Protein AF-A0AA41YAD4-F1 (afdb_monomer)

Sequence (86 aa):
MNELGIAFEMMGVGMITVFVILALVVLLGNLIIRFVNKYIPEVVTQKVQPATVKSGGINPKKMAAIVSAVKTVTGGKGHVSKIEKL

InterPro domains:
  IPR005899 Sodium ion-translocating decarboxylase [PF04277] (7-71)

Secondary structure (DSSP, 8-state):
--HHHHHHHHHHHHHHHHHHHHHHHHHHHHHHHHHHHHHS------S--------TT--HHHHHHHHHHHHHHTTT----------

Mean predicted aligned error: 15.91 Å

Organism: NCBI:txid2986998

Structure (mmCIF, N/CA/C/O backbone):
data_AF-A0AA41YAD4-F1
#
_entry.id   AF-A0AA41YAD4-F1
#
loop_
_atom_site.group_PDB
_atom_site.id
_atom_site.type_symbol
_atom_site.label_atom_id
_atom_site.label_alt_id
_atom_site.label_comp_id
_atom_site.label_asym_id
_atom_site.label_entity_id
_atom_site.label_seq_id
_atom_site.pdbx_PDB_ins_code
_atom_site.Cartn_x
_atom_site.Cartn_y
_atom_site.Cartn_z
_atom_site.occupancy
_atom_site.B_iso_or_equiv
_atom_site.auth_seq_id
_atom_site.auth_comp_id
_atom_site.auth_asym_id
_atom_site.auth_atom_id
_atom_site.pdbx_PDB_model_num
ATOM 1 N N . MET A 1 1 ? 18.133 2.408 -38.469 1.00 55.62 1 MET A N 1
ATOM 2 C CA . MET A 1 1 ? 19.195 2.299 -37.452 1.00 55.62 1 MET A CA 1
ATOM 3 C C . MET A 1 1 ? 19.177 3.558 -36.608 1.00 55.62 1 MET A C 1
ATOM 5 O O . MET A 1 1 ? 19.817 4.530 -36.969 1.00 55.62 1 MET A O 1
ATOM 9 N N . ASN A 1 2 ? 18.400 3.547 -35.529 1.00 70.69 2 ASN A N 1
ATOM 10 C CA . ASN A 1 2 ? 18.526 4.496 -34.421 1.00 70.69 2 ASN A CA 1
ATOM 11 C C . ASN A 1 2 ? 18.452 3.659 -33.134 1.00 70.69 2 ASN A C 1
ATOM 13 O O . ASN A 1 2 ? 17.552 3.831 -32.320 1.00 70.69 2 ASN A O 1
ATOM 17 N N . GLU A 1 3 ? 19.372 2.697 -32.995 1.00 81.50 3 GLU A N 1
ATOM 18 C CA . GLU A 1 3 ? 19.438 1.754 -31.861 1.00 81.50 3 GLU A CA 1
ATOM 19 C C . GLU A 1 3 ? 19.513 2.489 -30.511 1.00 81.50 3 GLU A C 1
ATOM 21 O O . GLU A 1 3 ? 18.935 2.058 -29.518 1.00 81.50 3 GLU A O 1
ATOM 26 N N . LEU A 1 4 ? 20.152 3.665 -30.497 1.00 84.25 4 LEU A N 1
ATOM 27 C CA . LEU A 1 4 ? 20.176 4.568 -29.345 1.00 84.25 4 LEU A CA 1
ATOM 28 C C . LEU A 1 4 ? 18.779 5.087 -28.975 1.00 84.25 4 LEU A C 1
ATOM 30 O O . LEU A 1 4 ? 18.444 5.119 -27.797 1.00 84.25 4 LEU A O 1
ATOM 34 N N . GLY A 1 5 ? 17.953 5.461 -29.957 1.00 86.44 5 GLY A N 1
ATOM 35 C CA . GLY A 1 5 ? 16.592 5.948 -29.706 1.00 86.44 5 GLY A CA 1
ATOM 36 C C . GLY A 1 5 ? 15.713 4.879 -29.058 1.00 86.44 5 GLY A C 1
ATOM 37 O O . GLY A 1 5 ? 15.039 5.158 -28.070 1.00 86.44 5 GLY A O 1
ATOM 38 N N . ILE A 1 6 ? 15.816 3.639 -29.546 1.00 87.88 6 ILE A N 1
ATOM 39 C CA . ILE A 1 6 ? 15.100 2.482 -28.990 1.00 87.88 6 ILE A CA 1
ATOM 40 C C . ILE A 1 6 ? 15.573 2.191 -27.557 1.00 87.88 6 ILE A C 1
ATOM 42 O O . ILE A 1 6 ? 14.758 1.928 -26.675 1.00 87.88 6 ILE A O 1
ATOM 46 N N . ALA A 1 7 ? 16.878 2.283 -27.283 1.00 87.75 7 ALA A N 1
ATOM 47 C CA . ALA A 1 7 ? 17.414 2.079 -25.937 1.00 87.75 7 ALA A CA 1
ATOM 48 C C . ALA A 1 7 ? 16.906 3.128 -24.927 1.00 87.75 7 ALA A C 1
ATOM 50 O O . ALA A 1 7 ? 16.514 2.773 -23.813 1.00 87.75 7 ALA A O 1
ATOM 51 N N . PHE A 1 8 ? 16.865 4.409 -25.314 1.00 89.50 8 PHE A N 1
ATOM 52 C CA . PHE A 1 8 ? 16.304 5.473 -24.472 1.00 89.50 8 PHE A CA 1
ATOM 53 C C . PHE A 1 8 ? 14.801 5.292 -24.229 1.00 89.50 8 PHE A C 1
ATOM 55 O O . PHE A 1 8 ? 14.332 5.513 -23.111 1.00 89.50 8 PHE A O 1
ATOM 62 N N . GLU A 1 9 ? 14.057 4.848 -25.241 1.00 89.06 9 GLU A N 1
ATOM 63 C CA . GLU A 1 9 ? 12.629 4.550 -25.122 1.00 89.06 9 GLU A CA 1
ATOM 64 C C . GLU A 1 9 ? 12.380 3.402 -24.134 1.00 89.06 9 GLU A C 1
ATOM 66 O O . GLU A 1 9 ? 11.593 3.551 -23.201 1.00 89.06 9 GLU A O 1
ATOM 71 N N . MET A 1 10 ? 13.129 2.302 -24.249 1.00 90.94 10 MET A N 1
ATOM 72 C CA . MET A 1 10 ? 13.030 1.158 -23.334 1.00 90.94 10 MET A CA 1
ATOM 73 C C . MET A 1 10 ? 13.398 1.528 -21.890 1.00 90.94 10 MET A C 1
ATOM 75 O O . MET A 1 10 ? 12.740 1.074 -20.950 1.00 90.94 10 MET A O 1
ATOM 79 N N . MET A 1 11 ? 14.400 2.393 -21.692 1.00 91.00 11 MET A N 1
ATOM 80 C CA . MET A 1 11 ? 14.742 2.923 -20.366 1.00 91.00 11 MET A CA 1
ATOM 81 C C . MET A 1 11 ? 13.597 3.767 -19.786 1.00 91.00 11 MET A C 1
ATOM 83 O O . MET A 1 11 ? 13.236 3.609 -18.617 1.00 91.00 11 MET A O 1
ATOM 87 N N . GLY A 1 12 ? 13.004 4.639 -20.606 1.00 91.62 12 GLY A N 1
ATOM 88 C CA . GLY A 1 12 ? 11.853 5.456 -20.224 1.00 91.62 12 GLY A CA 1
ATOM 89 C C . GLY A 1 12 ? 10.653 4.600 -19.827 1.00 91.62 12 GLY A C 1
ATOM 90 O O . GLY A 1 12 ? 10.090 4.791 -18.749 1.00 91.62 12 GLY A O 1
ATOM 91 N N . VAL A 1 13 ? 10.315 3.599 -20.641 1.00 94.19 13 VAL A N 1
ATOM 92 C CA . VAL A 1 13 ? 9.232 2.647 -20.356 1.00 94.19 13 VAL A CA 1
ATOM 93 C C . VAL A 1 13 ? 9.495 1.890 -19.052 1.00 94.19 13 VAL A C 1
ATOM 95 O O . VAL A 1 13 ? 8.594 1.771 -18.220 1.00 94.19 13 VAL A O 1
ATOM 98 N N . GLY A 1 14 ? 10.729 1.436 -18.818 1.00 94.69 14 GLY A N 1
ATOM 99 C CA . GLY A 1 14 ? 11.108 0.767 -17.573 1.00 94.69 14 GLY A CA 1
ATOM 100 C C . GLY A 1 14 ? 10.877 1.642 -16.337 1.00 94.69 14 GLY A C 1
ATOM 101 O O . GLY A 1 14 ? 10.240 1.210 -15.379 1.00 94.69 14 GLY A O 1
ATOM 102 N N . MET A 1 15 ? 11.317 2.901 -16.367 1.00 95.81 15 MET A N 1
ATOM 103 C CA . MET A 1 15 ? 11.125 3.814 -15.232 1.00 95.81 15 MET A CA 1
ATOM 104 C C . MET A 1 15 ? 9.655 4.193 -15.022 1.00 95.81 15 MET A C 1
ATOM 106 O O . MET A 1 15 ? 9.184 4.225 -13.884 1.00 95.81 15 MET A O 1
ATOM 110 N N . ILE A 1 16 ? 8.916 4.445 -16.105 1.00 96.06 16 ILE A N 1
ATOM 111 C CA . ILE A 1 16 ? 7.496 4.810 -16.038 1.00 96.06 16 ILE A CA 1
ATOM 112 C C . ILE A 1 16 ? 6.676 3.651 -15.468 1.00 96.06 16 ILE A C 1
ATOM 114 O O . ILE A 1 16 ? 5.880 3.858 -14.555 1.00 96.06 16 ILE A O 1
ATOM 118 N N . THR A 1 17 ? 6.880 2.426 -15.958 1.00 95.75 17 THR A N 1
ATOM 119 C CA . THR A 1 17 ? 6.127 1.252 -15.485 1.00 95.75 17 THR A CA 1
ATOM 120 C C . THR A 1 17 ? 6.383 0.969 -14.009 1.00 95.75 17 THR A C 1
ATOM 122 O O . THR A 1 17 ? 5.429 0.757 -13.259 1.00 95.75 17 THR A O 1
ATOM 125 N N . VAL A 1 18 ? 7.637 1.055 -13.556 1.00 95.88 18 VAL A N 1
ATOM 126 C CA . VAL A 1 18 ? 7.979 0.913 -12.133 1.00 95.88 18 VAL A CA 1
ATOM 127 C C . VAL A 1 18 ? 7.300 2.001 -11.300 1.00 95.88 18 VAL A C 1
ATOM 129 O O . VAL A 1 18 ? 6.678 1.688 -10.285 1.00 95.88 18 VAL A O 1
ATOM 132 N N . PHE A 1 19 ? 7.348 3.261 -11.738 1.00 96.75 19 PHE A N 1
ATOM 133 C CA . PHE A 1 19 ? 6.697 4.364 -11.030 1.00 96.75 19 PHE A CA 1
ATOM 134 C C . PHE A 1 19 ? 5.178 4.166 -10.916 1.00 96.75 19 PHE A C 1
ATOM 136 O O . PHE A 1 19 ? 4.607 4.341 -9.838 1.00 96.75 19 PHE A O 1
ATOM 143 N N . VAL A 1 20 ? 4.527 3.740 -12.002 1.00 96.62 20 VAL A N 1
ATOM 144 C CA . VAL A 1 20 ? 3.083 3.463 -12.032 1.00 96.62 20 VAL A CA 1
ATOM 145 C C . VAL A 1 20 ? 2.717 2.319 -11.086 1.00 96.62 20 VAL A C 1
ATOM 147 O O . VAL A 1 20 ? 1.771 2.454 -10.309 1.00 96.62 20 VAL A O 1
ATOM 150 N N . ILE A 1 21 ? 3.469 1.214 -11.101 1.00 96.44 21 ILE A N 1
ATOM 151 C CA . ILE A 1 21 ? 3.214 0.070 -10.213 1.00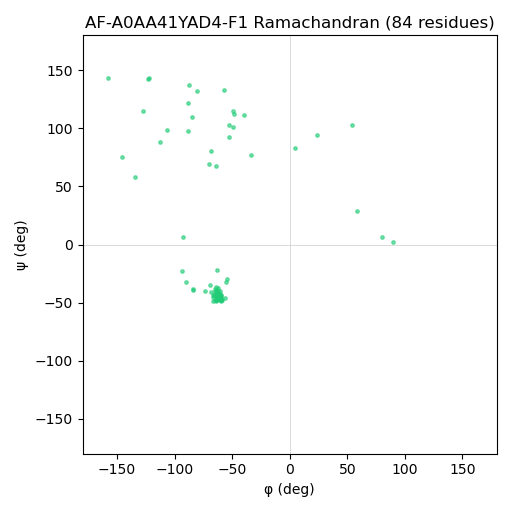 96.44 21 ILE A CA 1
ATOM 152 C C . ILE A 1 21 ? 3.368 0.489 -8.749 1.00 96.44 21 ILE A C 1
ATOM 154 O O . ILE A 1 21 ? 2.488 0.202 -7.939 1.00 96.44 21 ILE A O 1
ATOM 158 N N . LEU A 1 22 ? 4.441 1.205 -8.404 1.00 96.31 22 LEU A N 1
ATOM 159 C CA . LEU A 1 22 ? 4.655 1.689 -7.038 1.00 96.31 22 LEU A CA 1
ATOM 160 C C . LEU A 1 22 ? 3.526 2.622 -6.585 1.00 96.31 22 LEU A C 1
ATOM 162 O O . LEU A 1 22 ? 2.997 2.449 -5.487 1.00 96.31 22 LEU A O 1
ATOM 166 N N . ALA A 1 23 ? 3.110 3.565 -7.434 1.00 95.56 23 ALA A N 1
ATOM 167 C CA . ALA A 1 23 ? 1.997 4.460 -7.131 1.00 95.56 23 ALA A CA 1
ATOM 168 C C . ALA A 1 23 ? 0.692 3.684 -6.878 1.00 95.56 23 ALA A C 1
ATOM 170 O O . ALA A 1 23 ? -0.004 3.952 -5.897 1.00 95.56 23 ALA A O 1
ATOM 171 N N . LEU A 1 24 ? 0.383 2.681 -7.708 1.00 96.38 24 LEU A N 1
ATOM 172 C CA . LEU A 1 24 ? -0.789 1.822 -7.521 1.00 96.38 24 LEU A CA 1
ATOM 173 C C . LEU A 1 24 ? -0.724 1.032 -6.211 1.00 96.38 24 LEU A C 1
ATOM 175 O O . LEU A 1 24 ? -1.705 1.011 -5.466 1.00 96.38 24 LEU A O 1
ATOM 179 N N . VAL A 1 25 ? 0.423 0.422 -5.900 1.00 96.38 25 VAL A N 1
ATOM 180 C CA . VAL A 1 25 ? 0.619 -0.346 -4.661 1.00 96.38 25 VAL A CA 1
ATOM 181 C C . VAL A 1 25 ? 0.433 0.543 -3.431 1.00 96.38 25 VAL A C 1
ATOM 183 O O . VAL A 1 25 ? -0.239 0.137 -2.483 1.00 96.38 25 VAL A O 1
ATOM 186 N N . VAL A 1 26 ? 0.958 1.771 -3.447 1.00 95.56 26 VAL A N 1
ATOM 187 C CA . VAL A 1 26 ? 0.801 2.725 -2.336 1.00 95.56 26 VAL A CA 1
ATOM 188 C C . VAL A 1 26 ? -0.659 3.149 -2.163 1.00 95.56 26 VAL A C 1
ATOM 190 O O . VAL A 1 26 ? -1.158 3.180 -1.036 1.00 95.56 26 VAL A O 1
ATOM 193 N N . LEU A 1 27 ? -1.368 3.439 -3.257 1.00 94.50 27 LEU A N 1
ATOM 194 C CA . LEU A 1 27 ? -2.783 3.817 -3.211 1.00 94.50 27 LEU A CA 1
ATOM 195 C C . LEU A 1 27 ? -3.658 2.676 -2.678 1.00 94.50 27 LEU A C 1
ATOM 197 O O . LEU A 1 27 ? -4.472 2.897 -1.780 1.00 94.50 27 LEU A O 1
ATOM 201 N N . LEU A 1 28 ? -3.461 1.459 -3.189 1.00 95.44 28 LEU A N 1
ATOM 202 C CA . LEU A 1 28 ? -4.170 0.260 -2.737 1.00 95.44 28 LEU A CA 1
ATOM 203 C C . LEU A 1 28 ? -3.848 -0.059 -1.275 1.00 95.44 28 LEU A C 1
ATOM 205 O O . LEU A 1 28 ? -4.762 -0.305 -0.491 1.00 95.44 28 LEU A O 1
ATOM 209 N N . GLY A 1 29 ? -2.575 0.010 -0.885 1.00 93.94 29 GLY A N 1
ATOM 210 C CA . GLY A 1 29 ? -2.143 -0.205 0.493 1.00 93.94 29 GLY A CA 1
ATOM 211 C C . GLY A 1 29 ? -2.796 0.787 1.453 1.00 93.94 29 GLY A C 1
ATOM 212 O O . GLY A 1 29 ? -3.386 0.377 2.449 1.00 93.94 29 GLY A O 1
ATOM 213 N N . ASN A 1 30 ? -2.785 2.081 1.125 1.00 91.12 30 ASN A N 1
ATOM 214 C CA . ASN A 1 30 ? -3.433 3.107 1.944 1.00 91.12 30 ASN A CA 1
ATOM 215 C C . ASN A 1 30 ? -4.957 2.907 2.019 1.00 91.12 30 ASN A C 1
ATOM 217 O O . ASN A 1 30 ? -5.558 3.047 3.085 1.00 91.12 30 ASN A O 1
ATOM 221 N N . LEU A 1 31 ? -5.591 2.520 0.909 1.00 90.12 31 LEU A N 1
ATOM 222 C CA . LEU A 1 31 ? -7.022 2.231 0.885 1.00 90.12 31 LEU A CA 1
ATOM 223 C C . LEU A 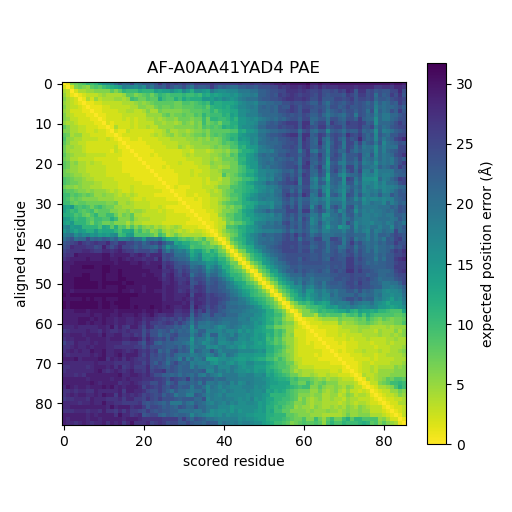1 31 ? -7.365 1.045 1.799 1.00 90.12 31 LEU A C 1
ATOM 225 O O . LEU A 1 31 ? -8.291 1.148 2.604 1.00 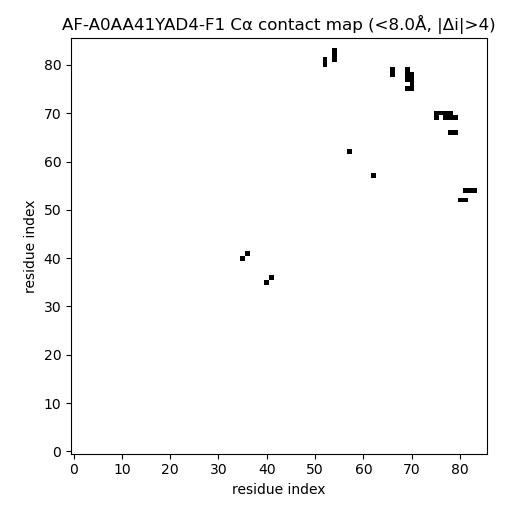90.12 31 LEU A O 1
ATOM 229 N N . ILE A 1 32 ? -6.593 -0.042 1.726 1.00 90.25 32 ILE A N 1
ATOM 230 C CA . ILE A 1 32 ? -6.761 -1.226 2.577 1.00 90.25 32 ILE A CA 1
ATOM 231 C C . ILE A 1 32 ? -6.529 -0.866 4.046 1.00 90.25 32 ILE A C 1
ATOM 233 O O . ILE A 1 32 ? -7.371 -1.196 4.878 1.00 90.25 32 ILE A O 1
ATOM 237 N N . ILE A 1 33 ? -5.455 -0.136 4.366 1.00 88.88 33 ILE A N 1
ATOM 238 C CA . ILE A 1 33 ? -5.171 0.335 5.731 1.00 88.88 33 ILE A CA 1
ATOM 239 C C . ILE A 1 33 ? -6.354 1.147 6.262 1.00 88.88 33 ILE A C 1
ATOM 241 O O . ILE A 1 33 ? -6.826 0.906 7.371 1.00 88.88 33 ILE A O 1
ATOM 245 N N . ARG A 1 34 ? -6.890 2.072 5.460 1.00 83.69 34 ARG A N 1
ATOM 246 C CA . ARG A 1 34 ? -8.045 2.888 5.843 1.00 83.69 34 ARG A CA 1
ATOM 247 C C . ARG A 1 34 ? -9.309 2.055 6.042 1.00 83.69 34 ARG A C 1
ATOM 249 O O . ARG A 1 34 ? -10.072 2.344 6.960 1.00 83.69 34 ARG A O 1
ATOM 256 N N . PHE A 1 35 ? -9.554 1.055 5.199 1.00 84.75 35 PHE A N 1
ATOM 257 C CA . PHE A 1 35 ? -10.704 0.166 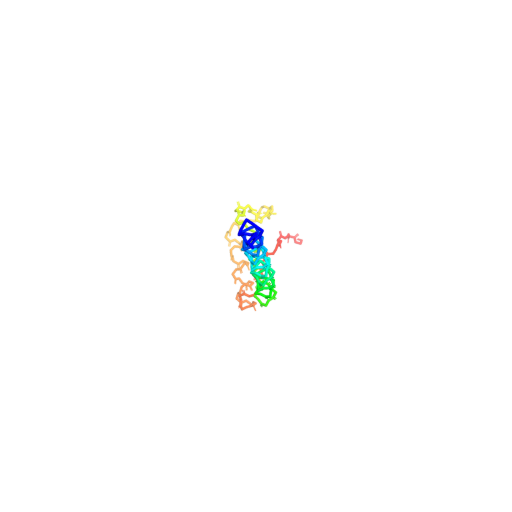5.351 1.00 84.75 35 PHE A CA 1
ATOM 258 C C . PHE A 1 35 ? -10.587 -0.693 6.602 1.00 84.75 35 PHE A C 1
ATOM 260 O O . PHE A 1 35 ? -11.526 -0.726 7.394 1.00 84.75 35 PHE A O 1
ATOM 267 N N . VAL A 1 36 ? -9.436 -1.325 6.818 1.00 86.94 36 VAL A N 1
ATOM 268 C CA . VAL A 1 36 ? -9.185 -2.126 8.017 1.00 86.94 36 VAL A CA 1
ATOM 269 C C . VAL A 1 36 ? -9.320 -1.256 9.263 1.00 86.94 36 VAL A C 1
ATOM 271 O O . VAL A 1 36 ? -10.119 -1.603 10.121 1.00 86.94 36 VAL A O 1
ATOM 274 N N . ASN A 1 37 ? -8.687 -0.080 9.303 1.00 83.50 37 ASN A N 1
ATOM 275 C CA . ASN A 1 37 ? -8.796 0.867 10.420 1.00 83.50 37 ASN A CA 1
ATOM 276 C C . ASN A 1 37 ? -10.224 1.416 10.626 1.00 83.50 37 ASN A C 1
ATOM 278 O O . ASN A 1 37 ? -10.566 1.898 11.700 1.00 83.50 37 ASN A O 1
ATOM 282 N N . LYS A 1 38 ? -11.084 1.382 9.600 1.00 76.75 38 LYS A N 1
ATOM 283 C CA . LYS A 1 38 ? -12.493 1.784 9.723 1.00 76.75 38 LYS A CA 1
ATOM 284 C C . LYS A 1 38 ? -13.380 0.649 10.242 1.00 76.75 38 LYS A C 1
ATOM 286 O O . LYS A 1 38 ? -14.305 0.918 11.003 1.00 76.75 38 LYS A O 1
ATOM 291 N N . TYR A 1 39 ? -13.148 -0.586 9.799 1.00 75.50 39 TYR A N 1
ATOM 292 C CA . TYR A 1 39 ? -13.969 -1.749 10.166 1.00 75.50 39 TYR A CA 1
ATOM 293 C C . TYR A 1 39 ? -13.559 -2.365 11.498 1.00 75.50 39 TYR A C 1
ATOM 295 O O . TYR A 1 39 ? -14.408 -2.755 12.296 1.00 75.50 39 TYR A O 1
ATOM 303 N N . ILE A 1 40 ? -12.260 -2.409 11.744 1.00 66.00 40 ILE A N 1
ATOM 304 C CA . ILE A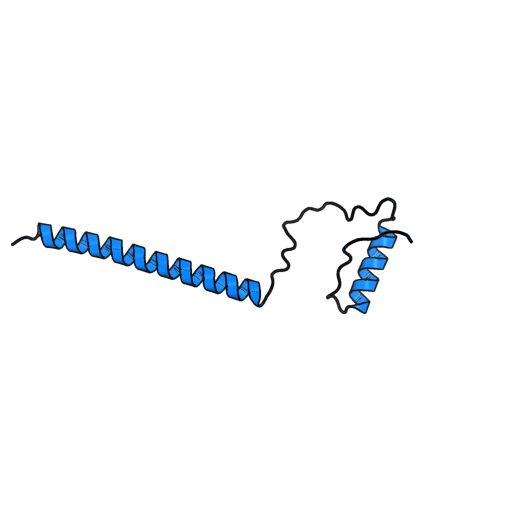 1 40 ? -11.675 -2.660 13.042 1.00 66.00 40 ILE A CA 1
ATOM 305 C C . ILE A 1 40 ? -11.020 -1.330 13.366 1.00 66.00 40 ILE A C 1
ATOM 307 O O . ILE A 1 40 ? -9.872 -1.130 12.973 1.00 66.00 40 ILE A O 1
ATOM 311 N N . PRO A 1 41 ? -11.743 -0.381 13.996 1.00 61.06 41 PRO A N 1
ATOM 312 C CA . PRO A 1 41 ? -11.055 0.688 14.684 1.00 61.06 41 PRO A CA 1
ATOM 313 C C . PRO A 1 41 ? -10.077 -0.028 15.599 1.00 61.06 41 PRO A C 1
ATOM 315 O O . PRO A 1 41 ? -10.478 -0.611 16.612 1.00 61.06 41 PRO A O 1
ATOM 318 N N . GLU A 1 42 ? -8.800 -0.055 15.202 1.00 59.94 42 GLU A N 1
ATOM 319 C CA . GLU A 1 42 ? -7.745 -0.236 16.167 1.00 59.94 42 GLU A CA 1
ATOM 320 C C . GLU A 1 42 ? -8.124 0.800 17.200 1.00 59.94 42 GLU A C 1
ATOM 322 O O . GLU A 1 42 ? -8.238 1.994 16.907 1.00 59.94 42 GLU A O 1
ATOM 327 N N . VAL A 1 43 ? -8.474 0.320 18.389 1.00 54.53 43 VAL A N 1
ATOM 328 C CA . VAL A 1 43 ? -8.370 1.135 19.571 1.00 54.53 43 VAL A CA 1
ATOM 329 C C . VAL A 1 43 ? -6.934 1.610 19.507 1.00 54.53 43 VAL A C 1
ATOM 331 O O . VAL A 1 43 ? -6.005 0.965 19.986 1.00 54.53 43 VAL A O 1
ATOM 334 N N . VAL A 1 44 ? -6.759 2.778 18.903 1.00 55.03 44 VAL A N 1
ATOM 335 C CA . VAL A 1 44 ? -5.712 3.708 19.207 1.00 55.03 44 VAL A CA 1
ATOM 336 C C . VAL A 1 44 ? -6.039 4.095 20.656 1.00 55.03 44 VAL A C 1
ATOM 338 O O . VAL A 1 44 ? -6.366 5.232 20.969 1.00 55.03 44 VAL A O 1
ATOM 341 N N . THR A 1 45 ? -5.905 3.142 21.594 1.00 50.16 45 THR A N 1
ATOM 342 C CA . THR A 1 45 ? -4.811 3.172 22.555 1.00 50.16 45 THR A CA 1
ATOM 343 C C . THR A 1 45 ? -3.629 3.774 21.822 1.00 50.16 45 THR A C 1
ATOM 345 O O . THR A 1 45 ? -2.742 3.099 21.304 1.00 50.16 45 THR A O 1
ATOM 348 N N . GLN A 1 46 ? -3.713 5.099 21.690 1.00 49.94 46 GLN A N 1
ATOM 349 C CA . GLN A 1 46 ? -2.602 5.977 21.483 1.00 49.94 46 GLN A CA 1
ATOM 350 C C . GLN A 1 46 ? -1.552 5.385 22.386 1.00 49.94 46 GLN A C 1
ATOM 352 O O . GLN A 1 46 ? -1.776 5.287 23.593 1.00 49.94 46 GLN A O 1
ATOM 357 N N . LYS A 1 47 ? -0.522 4.832 21.742 1.00 44.88 47 LYS A N 1
ATOM 358 C CA . LYS A 1 47 ? 0.837 4.794 22.243 1.00 44.88 47 LYS A CA 1
ATOM 359 C C . LYS A 1 47 ? 0.842 4.922 23.754 1.00 44.88 47 LYS A C 1
ATOM 361 O O . LYS A 1 47 ? 0.769 6.043 24.249 1.00 44.88 47 LYS A O 1
ATOM 366 N N . VAL A 1 48 ? 0.862 3.779 24.435 1.00 50.19 48 VAL A N 1
ATOM 367 C CA . VAL A 1 48 ? 1.508 3.587 25.735 1.00 50.19 48 VAL A CA 1
ATOM 368 C C . VAL A 1 48 ? 2.070 4.906 26.281 1.00 50.19 48 VAL A C 1
ATOM 370 O O . VAL A 1 48 ? 3.232 5.245 26.084 1.00 50.19 48 VAL A O 1
ATO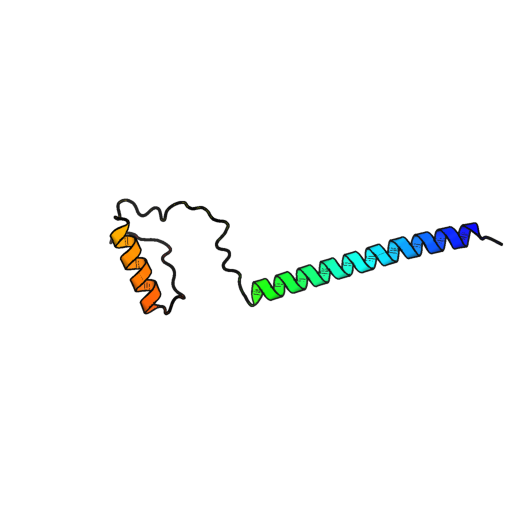M 373 N N . GLN A 1 49 ? 1.203 5.686 26.915 1.00 39.38 49 GLN A N 1
ATOM 374 C CA . GLN A 1 49 ? 1.594 6.611 27.954 1.00 39.38 49 GLN A CA 1
ATOM 375 C C . GLN A 1 49 ? 1.084 5.940 29.219 1.00 39.38 49 GLN A C 1
ATOM 377 O O . GLN A 1 49 ? -0.112 6.009 29.510 1.00 39.38 49 GLN A O 1
ATOM 382 N N . PRO A 1 50 ? 1.945 5.227 29.963 1.00 48.69 50 PRO A N 1
ATOM 383 C CA . PRO A 1 50 ? 1.641 4.886 31.336 1.00 48.69 50 PRO A CA 1
ATOM 384 C C . PRO A 1 50 ? 1.680 6.198 32.120 1.00 48.69 50 PRO A C 1
ATOM 386 O O . PRO A 1 50 ? 2.683 6.565 32.717 1.00 48.69 50 PRO A O 1
ATOM 389 N N . ALA A 1 51 ? 0.604 6.964 32.048 1.00 45.44 51 ALA A N 1
ATOM 390 C CA . ALA A 1 51 ? 0.470 8.193 32.800 1.00 45.44 51 ALA A CA 1
ATOM 391 C C . ALA A 1 51 ? -0.993 8.344 33.18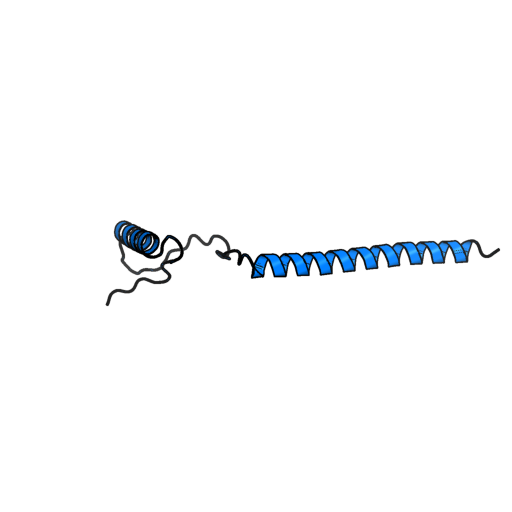3 1.00 45.44 51 ALA A C 1
ATOM 393 O O . ALA A 1 51 ? -1.734 9.130 32.609 1.00 45.44 51 ALA A O 1
ATOM 394 N N . THR A 1 52 ? -1.360 7.533 34.176 1.00 46.25 52 THR A N 1
ATOM 395 C CA . THR A 1 52 ? -2.175 7.973 35.303 1.00 46.25 52 THR A CA 1
ATOM 396 C C . THR A 1 52 ? -3.480 8.640 34.889 1.00 46.25 52 THR A C 1
ATOM 398 O O . THR A 1 52 ? -3.514 9.835 34.601 1.00 46.25 52 THR A O 1
ATOM 401 N N . VAL A 1 53 ? -4.592 7.901 35.002 1.00 51.12 53 VAL A N 1
ATOM 402 C CA . VAL A 1 53 ? -5.871 8.538 35.335 1.00 51.12 53 VAL A CA 1
ATOM 403 C C . VAL A 1 53 ? -5.561 9.416 36.545 1.00 51.12 53 VAL A C 1
ATOM 405 O O . VAL A 1 53 ? -5.362 8.904 37.647 1.00 51.12 53 VAL A O 1
ATOM 408 N N . LYS A 1 54 ? -5.392 10.726 36.326 1.00 50.97 54 LYS A N 1
ATOM 409 C CA . LYS A 1 54 ? -5.168 11.724 37.371 1.00 50.97 54 LYS A CA 1
ATOM 410 C C . LYS A 1 54 ? -6.481 11.853 38.130 1.00 50.97 54 LYS A C 1
ATOM 412 O O . LYS A 1 54 ? -7.197 12.836 38.002 1.00 50.97 54 LYS A O 1
ATOM 417 N N . SER A 1 55 ? -6.834 10.815 38.875 1.00 51.84 55 SER A N 1
ATOM 418 C CA . SER A 1 55 ? -7.868 10.884 39.881 1.00 51.84 55 SER A CA 1
ATOM 419 C C . SER A 1 55 ? -7.164 11.320 41.150 1.00 51.84 55 SER A C 1
ATOM 421 O O . SER A 1 55 ? -6.476 10.535 41.806 1.00 51.84 55 SER A O 1
ATOM 423 N N . GLY A 1 56 ? -7.239 12.623 41.421 1.00 51.00 56 GLY A N 1
ATOM 424 C CA . GLY A 1 56 ? -6.733 13.206 42.652 1.00 51.00 56 GLY A CA 1
ATOM 425 C C . GLY A 1 56 ? -7.240 12.403 43.851 1.00 51.00 56 GLY A C 1
ATOM 426 O O . GLY A 1 56 ? -8.435 12.362 44.120 1.00 51.00 56 GLY A O 1
ATOM 427 N N . GLY A 1 57 ? -6.322 11.727 44.543 1.00 56.75 57 GLY A N 1
ATOM 428 C CA . GLY A 1 57 ? -6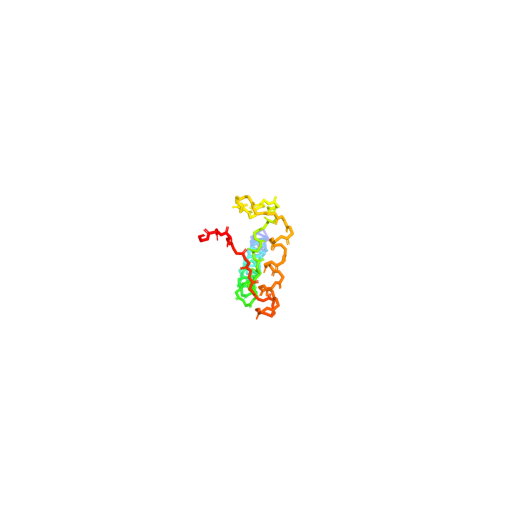.562 11.122 45.854 1.00 56.75 57 GLY A CA 1
ATOM 429 C C . GLY A 1 57 ? -7.290 9.772 45.901 1.00 56.75 57 GLY A C 1
ATOM 430 O O . GLY A 1 57 ? -7.574 9.307 47.006 1.00 56.75 57 GLY A O 1
ATOM 431 N N . ILE A 1 58 ? -7.590 9.102 44.780 1.00 63.00 58 ILE A N 1
ATOM 432 C CA . ILE A 1 58 ? -8.263 7.789 44.837 1.00 63.00 58 ILE A CA 1
ATOM 433 C C . ILE A 1 58 ? -7.243 6.652 44.956 1.00 63.00 58 ILE A C 1
ATOM 435 O O . ILE A 1 58 ? -6.391 6.454 44.095 1.00 63.00 58 ILE A O 1
ATOM 439 N N . ASN A 1 59 ? -7.364 5.867 46.032 1.00 71.38 59 ASN A N 1
ATOM 440 C CA . ASN A 1 59 ? -6.515 4.703 46.282 1.00 71.38 59 ASN A CA 1
ATOM 441 C C . ASN A 1 59 ? -6.600 3.701 45.105 1.00 71.38 59 ASN A C 1
ATOM 443 O O . ASN A 1 59 ? -7.714 3.348 44.695 1.00 71.38 59 ASN A O 1
ATOM 447 N N . PRO A 1 60 ? -5.463 3.185 44.599 1.00 69.62 60 PRO A N 1
ATOM 448 C CA . PRO A 1 60 ? -5.411 2.286 43.441 1.00 69.62 60 PRO A CA 1
ATOM 449 C C . PRO A 1 60 ? -6.306 1.044 43.571 1.00 69.62 60 PRO A C 1
ATOM 451 O O . PRO A 1 60 ? -6.858 0.586 42.570 1.00 69.62 60 PRO A O 1
ATOM 454 N N . LYS A 1 61 ? -6.543 0.540 44.793 1.00 74.75 61 LYS A N 1
ATOM 455 C CA . LYS A 1 61 ? -7.466 -0.588 45.023 1.00 74.75 61 LYS A CA 1
ATOM 456 C C . LYS A 1 61 ? -8.920 -0.253 44.665 1.00 74.75 61 LYS A C 1
ATOM 458 O O . LYS A 1 61 ? -9.628 -1.102 44.131 1.00 74.75 61 LYS A O 1
ATOM 463 N N . LYS A 1 62 ? -9.369 0.982 44.917 1.00 75.50 62 LYS A N 1
ATOM 464 C CA . LYS A 1 62 ? -10.734 1.427 44.582 1.00 75.50 62 LYS A CA 1
ATOM 465 C C . LYS A 1 62 ? -10.891 1.644 43.080 1.00 75.50 62 LYS A C 1
ATOM 467 O O . LYS A 1 62 ? -11.894 1.238 42.508 1.00 75.50 62 LYS A O 1
ATOM 472 N N . MET A 1 63 ? -9.872 2.209 42.434 1.00 73.75 63 MET A N 1
ATOM 473 C CA . MET A 1 63 ? -9.847 2.380 40.981 1.00 73.75 63 MET A CA 1
ATOM 474 C C . MET A 1 63 ? -9.951 1.032 40.253 1.00 73.75 63 MET A C 1
ATOM 476 O O . MET A 1 63 ? -10.776 0.886 39.356 1.00 73.75 63 MET A O 1
ATOM 480 N N . ALA A 1 64 ? -9.182 0.027 40.683 1.00 77.31 64 ALA A N 1
ATOM 481 C CA . ALA A 1 64 ? -9.228 -1.313 40.097 1.00 77.31 64 ALA A CA 1
ATOM 482 C C . ALA A 1 64 ? -10.604 -1.982 40.256 1.00 77.31 64 ALA A C 1
ATOM 484 O O . ALA A 1 64 ? -11.098 -2.608 39.316 1.00 77.31 64 ALA A O 1
ATOM 485 N N . ALA A 1 65 ? -11.251 -1.810 41.413 1.00 82.75 65 ALA A N 1
ATOM 486 C CA . ALA A 1 65 ? -12.601 -2.315 41.644 1.00 82.75 65 ALA A CA 1
ATOM 487 C C . ALA A 1 65 ? -13.633 -1.644 40.721 1.00 82.75 65 ALA A C 1
ATOM 489 O O . ALA A 1 65 ? -14.459 -2.335 40.128 1.00 82.75 65 ALA A O 1
ATOM 490 N N . ILE A 1 66 ? -13.547 -0.321 40.534 1.00 80.50 66 ILE A N 1
ATOM 491 C CA . ILE A 1 66 ? -14.448 0.434 39.646 1.00 80.50 66 ILE A CA 1
ATOM 492 C C . ILE A 1 66 ? -14.266 -0.010 38.191 1.00 80.50 66 ILE A C 1
ATOM 494 O O . ILE A 1 66 ? -15.244 -0.335 37.523 1.00 80.50 66 ILE A O 1
ATOM 498 N N . VAL A 1 67 ? -13.024 -0.088 37.707 1.00 80.06 67 VAL A N 1
ATOM 499 C CA . VAL A 1 67 ? -12.731 -0.540 36.336 1.00 80.06 67 VAL A CA 1
ATOM 500 C C . VAL A 1 67 ? -13.228 -1.970 36.115 1.00 80.06 67 VAL A C 1
ATOM 502 O O . VAL A 1 67 ? -13.814 -2.260 35.075 1.00 80.06 67 VAL A O 1
ATOM 505 N N . SER A 1 68 ? -13.063 -2.851 37.103 1.00 79.12 68 SER A N 1
ATOM 506 C CA . SER A 1 68 ? -13.539 -4.237 37.023 1.00 79.12 68 SER A CA 1
ATOM 507 C C . SER A 1 68 ? -15.064 -4.321 36.998 1.00 79.12 68 SER A C 1
ATOM 509 O O . SER A 1 68 ? -15.617 -5.038 36.171 1.00 79.12 68 SER A O 1
ATOM 511 N N . ALA A 1 69 ? -15.757 -3.551 37.839 1.00 82.88 69 ALA A N 1
ATOM 512 C CA . ALA A 1 69 ? -17.217 -3.493 37.841 1.00 82.88 69 ALA A CA 1
ATOM 513 C C . ALA A 1 69 ? -17.760 -2.979 36.499 1.00 82.88 69 ALA A C 1
ATOM 515 O O . ALA A 1 69 ? -18.650 -3.594 35.914 1.00 82.88 69 ALA A O 1
ATOM 516 N N . VAL A 1 70 ? -17.173 -1.903 35.968 1.00 79.69 70 VAL A N 1
ATOM 517 C CA . VAL A 1 70 ? -17.549 -1.333 34.665 1.00 79.69 70 VAL A CA 1
ATOM 518 C C . VAL A 1 70 ? -17.304 -2.346 33.550 1.00 79.69 70 VAL A C 1
ATOM 520 O O . VAL A 1 70 ? -18.170 -2.538 32.699 1.00 79.69 70 VAL A O 1
ATOM 523 N N . LYS A 1 71 ? -16.176 -3.061 33.577 1.00 79.56 71 LYS A N 1
ATOM 524 C CA . LYS A 1 71 ? -15.879 -4.121 32.610 1.00 79.56 71 LYS A CA 1
ATOM 525 C C . LYS A 1 71 ? -16.907 -5.255 32.675 1.00 79.56 71 LYS A C 1
ATOM 527 O O . LYS A 1 71 ? -17.376 -5.691 31.629 1.00 79.56 71 LYS A O 1
ATOM 532 N N . THR A 1 72 ? -17.290 -5.700 33.870 1.00 79.94 72 THR A N 1
ATOM 533 C CA . THR A 1 72 ? -18.277 -6.776 34.049 1.00 79.94 72 THR A CA 1
ATOM 534 C C . THR A 1 72 ? -19.669 -6.356 33.581 1.00 79.94 72 THR A C 1
ATOM 536 O O . THR A 1 72 ? -20.314 -7.096 32.846 1.00 79.94 72 THR A O 1
ATOM 539 N N . VAL A 1 73 ? -20.116 -5.150 33.935 1.00 82.44 73 VAL A N 1
ATOM 540 C CA . VAL A 1 73 ? -21.448 -4.644 33.558 1.00 82.44 73 VAL A CA 1
ATOM 541 C C . VAL A 1 73 ? -21.547 -4.368 32.056 1.00 82.44 73 VAL A C 1
ATOM 543 O O . VAL A 1 73 ? -22.588 -4.590 31.448 1.00 82.44 73 VAL A O 1
ATOM 546 N N . THR A 1 74 ? -20.459 -3.914 31.434 1.00 78.25 74 THR A N 1
ATOM 547 C CA . THR A 1 74 ? -20.435 -3.577 30.000 1.00 78.25 74 THR A CA 1
ATOM 548 C C . THR A 1 74 ? -19.976 -4.730 29.104 1.00 78.25 74 THR A C 1
ATOM 550 O O . THR A 1 74 ? -19.756 -4.527 27.907 1.00 78.25 74 THR A O 1
ATOM 553 N N . GLY A 1 75 ? -19.782 -5.933 29.661 1.00 76.38 75 GLY A N 1
ATOM 554 C CA . GLY A 1 75 ? -19.285 -7.096 28.919 1.00 76.38 75 GLY A CA 1
ATOM 555 C C . GLY A 1 75 ? -17.917 -6.865 28.264 1.00 76.38 75 GLY A C 1
ATOM 556 O O . GLY A 1 75 ? -17.635 -7.421 27.207 1.00 76.38 75 GLY A O 1
ATOM 557 N N . GLY A 1 76 ? -17.084 -6.000 28.848 1.00 69.94 76 GLY A N 1
ATOM 558 C CA . GLY A 1 76 ? -15.743 -5.680 28.356 1.00 69.94 76 GLY A CA 1
ATOM 559 C C . GLY A 1 76 ? -15.647 -4.527 27.356 1.00 69.94 76 GLY A C 1
ATOM 560 O O . GLY A 1 76 ? -14.542 -4.244 26.901 1.00 69.94 76 GLY A O 1
ATOM 561 N N . LYS A 1 77 ? -16.754 -3.852 27.019 1.00 71.19 77 LYS A N 1
ATOM 562 C CA . LYS A 1 77 ? -16.750 -2.757 26.028 1.00 71.19 77 LYS A CA 1
ATOM 563 C C . LYS A 1 77 ? -16.573 -1.364 26.642 1.00 71.19 77 LYS A C 1
ATOM 565 O O . LYS A 1 77 ? -16.136 -0.444 25.956 1.00 71.19 77 LYS A O 1
ATOM 570 N N . GLY A 1 78 ? -16.903 -1.192 27.920 1.00 69.00 78 GLY A N 1
ATOM 571 C CA . GLY A 1 78 ? -16.812 0.085 28.625 1.00 69.00 78 GLY A CA 1
ATOM 572 C C . GLY A 1 78 ? -15.437 0.331 29.241 1.00 69.00 78 GLY A C 1
ATOM 573 O O . GLY A 1 78 ? -14.860 -0.559 29.863 1.00 69.00 78 GLY A O 1
ATOM 574 N N . HIS A 1 79 ? -14.941 1.563 29.109 1.00 76.44 79 HIS A N 1
ATOM 575 C CA . HIS A 1 79 ? -13.689 2.025 29.712 1.00 76.44 79 HIS A CA 1
ATOM 576 C C . HIS A 1 79 ? -13.931 3.246 30.604 1.00 76.44 79 HIS A C 1
ATOM 578 O O . HIS A 1 79 ? -14.743 4.116 30.293 1.00 76.44 79 HIS A O 1
ATOM 584 N N . VAL A 1 80 ? -13.210 3.312 31.725 1.00 72.25 80 VAL A N 1
ATOM 585 C CA . VAL A 1 80 ? -13.315 4.415 32.688 1.00 72.25 80 VAL A CA 1
ATOM 586 C C . VAL A 1 80 ? -12.413 5.562 32.240 1.00 72.25 80 VAL A C 1
ATOM 588 O O . VAL A 1 80 ? -11.193 5.446 32.309 1.00 72.25 80 VAL A O 1
ATOM 591 N N . SER A 1 81 ? -13.011 6.669 31.787 1.00 76.75 81 SER A N 1
ATOM 592 C CA . SER A 1 81 ? -12.260 7.821 31.261 1.00 76.75 81 SER A CA 1
ATOM 593 C C . SER A 1 81 ? -11.885 8.862 32.323 1.00 76.75 81 SER A C 1
ATOM 595 O O . SER A 1 81 ? -10.858 9.522 32.184 1.00 76.75 81 SER A O 1
ATOM 597 N N . LYS A 1 82 ? -12.704 9.052 33.365 1.00 74.00 82 LYS A N 1
ATOM 598 C CA . LYS A 1 82 ? -12.472 10.040 34.432 1.00 74.00 82 LYS A CA 1
ATOM 599 C C . LYS A 1 82 ? -13.238 9.630 35.691 1.00 74.00 82 LYS A C 1
ATOM 601 O O . LYS A 1 82 ? -14.339 9.101 35.583 1.00 74.00 82 LYS A O 1
ATOM 606 N N . ILE A 1 83 ? -12.655 9.866 36.867 1.00 76.50 83 ILE A N 1
ATOM 607 C CA . ILE A 1 83 ? -13.304 9.617 38.160 1.00 76.50 83 ILE A CA 1
ATOM 608 C C . ILE A 1 83 ? -13.219 10.899 38.986 1.00 76.50 83 ILE A C 1
ATOM 610 O O . ILE A 1 83 ? -12.119 11.314 39.361 1.00 76.50 83 ILE A O 1
ATOM 614 N N . GLU A 1 84 ? -14.375 11.496 39.265 1.00 75.81 84 GLU A N 1
ATOM 615 C CA . GLU A 1 84 ? -14.543 12.651 40.148 1.00 75.81 84 GLU A CA 1
ATOM 616 C C . GLU A 1 84 ? -15.517 12.291 41.267 1.00 75.81 84 GLU A C 1
ATOM 618 O O . GLU A 1 84 ? -16.452 11.512 41.073 1.00 75.81 84 GLU A O 1
ATOM 623 N N . LYS A 1 85 ? -15.250 12.812 42.464 1.00 73.75 85 LYS A N 1
ATOM 624 C CA . LYS A 1 85 ? -16.139 12.650 43.610 1.00 73.75 85 LYS A CA 1
ATOM 625 C C . LYS A 1 85 ? -17.267 13.678 43.478 1.00 73.75 85 LYS A C 1
ATOM 627 O O . LYS A 1 85 ? -16.974 14.837 43.201 1.00 73.75 85 LYS A O 1
ATOM 632 N N . LEU A 1 86 ? -18.511 13.234 43.658 1.00 69.9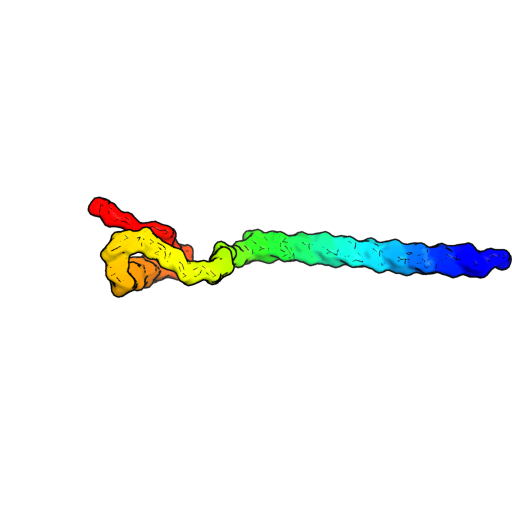4 86 LEU A N 1
ATOM 633 C CA . LEU A 1 86 ? -19.673 14.114 43.804 1.00 69.94 86 LEU A CA 1
ATOM 634 C C . LEU A 1 86 ? -19.640 14.844 45.152 1.00 69.94 86 LEU A C 1
ATOM 636 O O . LEU A 1 86 ? -19.157 14.232 46.140 1.00 69.94 86 LEU A O 1
#

pLDDT: mean 76.86, std 15.79, range [39.38, 96.75]

Foldseek 3Di:
DPVVVVVVVVVVVVVVVVVVVVVVCVVVVVVVVVVCCVVPVPPPPPPDPPDDLPPPPDDVVVVVVVQVVQCVVVVNPDGDDHDDDD

Radius of gyration: 27.57 Å; Cα contacts (8 Å, |Δi|>4): 18; chains: 1; bounding box: 42×21×84 Å

Solvent-accessible surface area (backbone atoms only — not comparable to full-atom values): 5352 Å² total; per-residue (Å²): 138,58,68,67,59,54,52,54,49,53,51,48,50,52,54,51,52,53,51,52,52,53,53,49,51,52,51,52,48,52,51,49,52,52,48,48,48,65,77,50,58,67,74,71,70,63,70,91,67,97,66,68,85,84,38,86,88,64,57,68,73,58,53,54,50,52,50,49,50,44,22,63,77,46,76,65,74,51,77,86,87,78,70,80,85,131